Protein AF-A0A3B8MMY8-F1 (afdb_monomer_lite)

pLDDT: mean 90.86, std 9.72, range [52.53, 98.44]

Sequence (108 aa):
RSQTPIADLSGYKGVVLRVRGDGRSYKLRFRAGRRMDGVAHEARFDTRPETWVEIEILFDTFRPVWRGRLVGGAGPLDASRLRQIGLMVADGQEGPFALDLAWVRAYR

Foldseek 3Di:
DDQQDWDALVVFFFKKWWKAWQFAKKKKWWDFDDDPQDWIWIDMDTHDHRDTDIDTDGQQRTFTDHPRHGDPPPDGDRNGTTRDIDMGGPDPDDDDIDMDTPDMDTHD

Secondary structure (DSSP, 8-state):
---PPPB--TTSSEEEEEEEESS-EEEEEEEESS-TTS-EEEEEEE-BBTBEEEEEEEGGG-EEEETTEE-TTS-S--GGGEEEEEEEE-TT--S---EEEEEEEEE-

Radius of gyration: 14.02 Å; chains: 1; bounding box: 34×33×36 Å

Structure (mmCIF, N/CA/C/O backbone):
data_AF-A0A3B8MMY8-F1
#
_entry.id   AF-A0A3B8MMY8-F1
#
loop_
_atom_site.group_PDB
_atom_site.id
_atom_site.type_symbol
_atom_site.label_atom_id
_atom_site.label_alt_id
_atom_site.label_comp_id
_atom_site.label_asym_id
_atom_site.label_entity_id
_atom_site.label_seq_id
_atom_site.pdbx_PDB_ins_code
_atom_site.Cartn_x
_atom_site.Cartn_y
_atom_site.Cartn_z
_atom_site.occupancy
_atom_site.B_iso_or_equiv
_atom_site.auth_seq_id
_atom_site.auth_comp_id
_atom_site.auth_asym_id
_atom_site.auth_atom_id
_atom_site.pdbx_PDB_model_num
ATOM 1 N N . ARG A 1 1 ? 25.296 -7.485 3.462 1.00 54.00 1 ARG A N 1
ATOM 2 C CA . ARG A 1 1 ? 23.968 -6.925 3.100 1.00 54.00 1 ARG A CA 1
ATOM 3 C C . ARG A 1 1 ? 23.048 -8.097 2.782 1.00 54.00 1 ARG A C 1
ATOM 5 O O . ARG A 1 1 ? 23.403 -8.867 1.900 1.00 54.00 1 ARG A O 1
ATOM 12 N N . SER A 1 2 ? 21.943 -8.277 3.504 1.00 52.53 2 SER A N 1
ATOM 13 C CA . SER A 1 2 ? 20.930 -9.283 3.159 1.00 52.53 2 SER A CA 1
ATOM 14 C C . SER A 1 2 ? 20.269 -8.903 1.829 1.00 52.53 2 SER A C 1
ATOM 16 O O . SER A 1 2 ? 19.937 -7.740 1.605 1.00 52.53 2 SER A O 1
ATOM 18 N N . GLN A 1 3 ? 20.137 -9.860 0.911 1.00 58.91 3 GLN A N 1
ATOM 19 C CA . GLN A 1 3 ? 19.357 -9.662 -0.308 1.00 58.91 3 GLN A CA 1
ATOM 20 C C . GLN A 1 3 ? 17.895 -9.958 0.029 1.00 58.91 3 GLN A C 1
ATOM 22 O O . GLN A 1 3 ? 17.574 -11.093 0.368 1.00 58.91 3 GLN A O 1
ATOM 27 N N . THR A 1 4 ? 17.009 -8.965 -0.052 1.00 65.31 4 THR A N 1
ATOM 28 C CA . THR A 1 4 ? 15.565 -9.208 0.082 1.00 65.31 4 THR A CA 1
ATOM 29 C C . THR A 1 4 ? 15.120 -10.134 -1.049 1.00 65.31 4 THR A C 1
ATOM 31 O O . THR A 1 4 ? 15.353 -9.765 -2.201 1.00 65.31 4 THR A O 1
ATOM 34 N N . PRO A 1 5 ? 14.534 -11.315 -0.788 1.00 76.19 5 PRO A N 1
ATOM 35 C CA . PRO A 1 5 ? 14.115 -12.246 -1.838 1.00 76.19 5 PRO A CA 1
ATOM 36 C C . PRO A 1 5 ? 13.096 -11.612 -2.800 1.00 76.19 5 PRO A C 1
ATOM 38 O O . PRO A 1 5 ? 12.386 -10.677 -2.436 1.00 76.19 5 PRO A O 1
ATOM 41 N N . ILE A 1 6 ? 13.065 -12.088 -4.051 1.00 84.38 6 ILE A N 1
ATOM 42 C CA . ILE A 1 6 ? 11.978 -11.740 -4.981 1.00 84.38 6 ILE A CA 1
ATOM 43 C C . ILE A 1 6 ? 10.736 -12.497 -4.538 1.00 84.38 6 ILE A C 1
ATOM 45 O O . ILE A 1 6 ? 10.813 -13.711 -4.366 1.00 84.38 6 ILE A O 1
ATOM 49 N N . ALA A 1 7 ? 9.611 -11.801 -4.422 1.00 89.31 7 ALA A N 1
ATOM 50 C CA . ALA A 1 7 ? 8.298 -12.421 -4.360 1.00 89.31 7 ALA A CA 1
ATOM 51 C C . ALA A 1 7 ? 7.641 -12.382 -5.747 1.00 89.31 7 ALA A C 1
ATOM 53 O O . ALA A 1 7 ? 7.506 -11.307 -6.340 1.00 89.31 7 ALA A O 1
ATOM 54 N N . ASP A 1 8 ? 7.233 -13.552 -6.238 1.00 94.00 8 ASP A N 1
ATOM 55 C CA . ASP A 1 8 ? 6.342 -13.684 -7.390 1.00 94.00 8 ASP A CA 1
ATOM 56 C C . ASP A 1 8 ? 4.898 -13.768 -6.888 1.00 94.00 8 ASP A C 1
ATOM 58 O O . ASP A 1 8 ? 4.486 -14.760 -6.284 1.00 94.00 8 ASP A O 1
ATOM 62 N N . LEU A 1 9 ? 4.147 -12.691 -7.110 1.00 95.12 9 LEU A N 1
ATOM 63 C CA . LEU A 1 9 ? 2.727 -12.572 -6.797 1.00 95.12 9 LEU A CA 1
ATOM 64 C C . LEU A 1 9 ? 1.868 -12.437 -8.064 1.00 95.12 9 LEU A C 1
ATOM 66 O O . LEU A 1 9 ? 0.732 -11.978 -7.981 1.00 95.12 9 LEU A O 1
ATOM 70 N N . SER A 1 10 ? 2.379 -12.837 -9.232 1.00 94.81 10 SER A N 1
ATOM 71 C CA . SER A 1 10 ? 1.654 -12.734 -10.510 1.00 94.81 10 SER A CA 1
ATOM 72 C C . SER A 1 10 ? 0.333 -13.518 -10.541 1.00 94.81 10 SER A C 1
ATOM 74 O O . SER A 1 10 ? -0.571 -13.170 -11.294 1.00 94.81 10 SER A O 1
ATOM 76 N N . GLY A 1 11 ? 0.187 -14.540 -9.690 1.00 96.31 11 GLY A N 1
ATOM 77 C CA . GLY A 1 11 ? -1.048 -15.316 -9.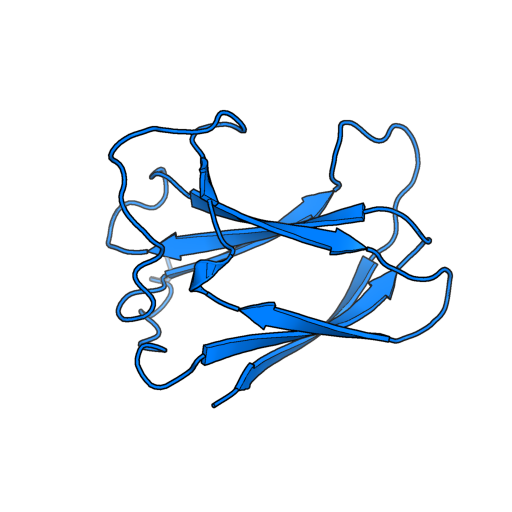525 1.00 96.31 11 GLY A CA 1
ATOM 78 C C . GLY A 1 11 ? -2.095 -14.707 -8.580 1.00 96.31 11 GLY A C 1
ATOM 79 O O . GLY A 1 11 ? -3.035 -15.412 -8.215 1.00 96.31 11 GLY A O 1
ATOM 80 N N . TYR A 1 12 ? -1.921 -13.460 -8.135 1.00 97.69 12 TYR A N 1
ATOM 81 C CA . TYR A 1 12 ? -2.810 -12.756 -7.204 1.00 97.69 12 TYR A CA 1
ATOM 82 C C . TYR A 1 12 ? -3.341 -11.462 -7.836 1.00 97.69 12 TYR A C 1
ATOM 84 O O . TYR A 1 12 ? -2.661 -10.834 -8.645 1.00 97.69 12 TYR A O 1
ATOM 92 N N . LYS A 1 13 ? -4.545 -11.035 -7.442 1.00 97.38 13 LYS A N 1
ATOM 93 C CA . LYS A 1 13 ? -5.167 -9.787 -7.924 1.00 97.38 13 LYS A CA 1
ATOM 94 C C . LYS A 1 13 ? -4.593 -8.543 -7.253 1.00 97.38 13 LYS A C 1
ATOM 96 O O . LYS A 1 13 ? -4.542 -7.468 -7.850 1.00 97.38 13 LYS A O 1
ATOM 101 N N . GLY A 1 14 ? -4.165 -8.685 -6.007 1.00 97.31 14 GLY A N 1
ATOM 102 C CA . GLY A 1 14 ? -3.695 -7.572 -5.203 1.00 97.31 14 GLY A CA 1
ATOM 103 C C . GLY A 1 14 ? -3.294 -8.005 -3.806 1.00 97.31 14 GLY A C 1
ATOM 104 O O . GLY A 1 14 ? -3.011 -9.181 -3.550 1.00 97.31 14 GLY A O 1
ATOM 105 N N . VAL A 1 15 ? -3.298 -7.037 -2.893 1.00 98.00 15 VAL A N 1
ATOM 106 C CA . VAL A 1 15 ? -3.044 -7.266 -1.471 1.00 98.00 15 VAL A CA 1
ATOM 107 C C . VAL A 1 15 ? -4.181 -6.757 -0.597 1.00 98.00 15 VAL A C 1
ATOM 109 O O . VAL A 1 15 ? -4.838 -5.773 -0.921 1.00 98.00 15 VAL A O 1
ATOM 112 N N . VAL A 1 16 ? -4.361 -7.412 0.543 1.00 98.44 16 VAL A N 1
ATOM 113 C CA . VAL A 1 16 ? -5.180 -6.948 1.658 1.00 98.44 16 VAL A CA 1
ATOM 114 C C . VAL A 1 16 ? -4.253 -6.554 2.801 1.00 98.44 16 VAL A C 1
ATOM 116 O O . VAL A 1 16 ? -3.329 -7.298 3.152 1.00 98.44 16 VAL A O 1
ATOM 119 N N . LEU A 1 17 ? -4.491 -5.382 3.380 1.00 98.25 17 LEU A N 1
ATOM 120 C CA . LEU A 1 17 ? -3.783 -4.883 4.552 1.00 98.25 17 LEU A CA 1
ATOM 121 C C . LEU A 1 17 ? -4.721 -4.899 5.751 1.00 98.25 17 LEU A C 1
ATOM 123 O O . LEU A 1 17 ? -5.811 -4.334 5.683 1.00 98.25 17 LEU A O 1
ATOM 127 N N . ARG A 1 18 ? -4.269 -5.473 6.866 1.00 98.31 18 ARG A N 1
ATOM 128 C CA . ARG A 1 18 ? -4.927 -5.333 8.168 1.00 98.31 18 ARG A CA 1
ATOM 129 C C . ARG A 1 18 ? -4.227 -4.236 8.949 1.00 98.31 18 ARG A C 1
ATOM 131 O O . ARG A 1 18 ? -3.106 -4.441 9.423 1.00 98.31 18 ARG A O 1
ATOM 138 N N . VAL A 1 19 ? -4.883 -3.087 9.070 1.00 98.19 19 VAL A N 1
ATOM 139 C CA . VAL A 1 19 ? -4.302 -1.873 9.660 1.00 98.19 19 VAL A CA 1
ATOM 140 C C . VAL A 1 19 ? -5.248 -1.214 10.650 1.00 98.19 19 VAL A C 1
ATOM 142 O O . VAL A 1 19 ? -6.464 -1.313 10.505 1.00 98.19 19 VAL A O 1
ATOM 145 N N . ARG A 1 20 ? -4.689 -0.509 11.630 1.00 98.12 20 ARG A N 1
ATOM 146 C CA . ARG A 1 20 ? -5.391 0.468 12.467 1.00 98.12 20 ARG A CA 1
ATOM 147 C C . ARG A 1 20 ? -4.638 1.781 12.348 1.00 98.12 20 ARG A C 1
ATOM 149 O O . ARG A 1 20 ? -3.427 1.797 12.528 1.00 98.12 20 ARG A O 1
ATOM 156 N N . GLY A 1 21 ? -5.337 2.851 11.997 1.00 95.50 21 GLY A N 1
ATOM 1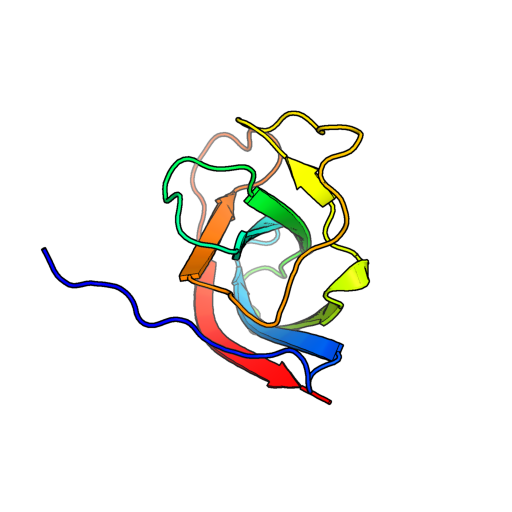57 C CA . GLY A 1 21 ? -4.714 4.157 11.810 1.00 95.50 21 GLY A CA 1
ATOM 158 C C . GLY A 1 21 ? -5.378 5.239 12.641 1.00 95.50 21 GLY A C 1
ATOM 159 O O . GLY A 1 21 ? -6.248 4.981 13.470 1.00 95.50 21 GLY A O 1
ATOM 160 N N . ASP A 1 22 ? -4.975 6.463 12.365 1.00 94.50 22 ASP A N 1
ATOM 161 C CA . ASP A 1 22 ? -5.400 7.696 13.026 1.00 94.50 22 ASP A CA 1
ATOM 162 C C . ASP A 1 22 ? -6.477 8.463 12.230 1.00 94.50 22 ASP A C 1
ATOM 164 O O . ASP A 1 22 ? -6.803 9.606 12.546 1.00 94.50 22 ASP A O 1
ATOM 168 N N . GLY A 1 23 ? -7.044 7.842 11.191 1.00 93.25 23 GLY A N 1
ATOM 169 C CA . GLY A 1 23 ? -8.011 8.470 10.287 1.00 93.25 23 GLY A CA 1
ATOM 170 C C . GLY A 1 23 ? -7.375 9.214 9.117 1.00 93.25 23 GLY A C 1
ATOM 171 O O . GLY A 1 23 ? -8.094 9.790 8.303 1.00 93.25 23 GLY A O 1
ATOM 172 N N . ARG A 1 24 ? -6.043 9.204 9.009 1.00 93.25 24 ARG A N 1
ATOM 173 C CA . ARG A 1 24 ? -5.325 9.798 7.884 1.00 93.25 24 ARG A CA 1
ATOM 174 C C . ARG A 1 24 ? -5.203 8.831 6.706 1.00 93.25 24 ARG A C 1
ATOM 176 O O . ARG A 1 24 ? -5.342 7.608 6.839 1.00 93.25 24 ARG A O 1
ATOM 183 N N . SER A 1 25 ? -4.903 9.407 5.543 1.00 94.69 25 SER A N 1
ATOM 184 C CA . SER A 1 25 ? -4.561 8.676 4.323 1.00 94.69 25 SER A CA 1
ATOM 185 C C . SER A 1 25 ? -3.081 8.304 4.291 1.00 94.69 25 SER A C 1
ATOM 187 O O . SER A 1 25 ? -2.205 9.097 4.652 1.00 94.69 25 SER A O 1
ATOM 189 N N . TYR A 1 26 ? -2.800 7.117 3.771 1.00 96.44 26 TYR A N 1
ATOM 190 C CA . TYR A 1 26 ? -1.464 6.565 3.601 1.00 96.44 26 TYR A CA 1
ATOM 191 C C . TYR A 1 26 ? -1.262 6.078 2.165 1.00 96.44 26 TYR A C 1
ATOM 193 O O . TYR A 1 26 ? -2.181 6.003 1.349 1.00 96.44 26 TYR A O 1
ATOM 201 N N . LYS A 1 27 ? -0.013 5.765 1.844 1.00 96.31 27 LYS A N 1
ATOM 202 C CA . LYS A 1 27 ? 0.445 5.271 0.551 1.00 96.31 27 LYS A CA 1
ATOM 203 C C . LYS A 1 27 ? 1.120 3.925 0.746 1.00 96.31 27 LYS A C 1
ATOM 205 O O . LYS A 1 27 ? 2.086 3.821 1.503 1.00 96.31 27 LYS A O 1
ATOM 210 N N . LEU A 1 28 ? 0.650 2.920 0.021 1.00 97.38 28 LEU A N 1
ATOM 211 C CA . LEU A 1 28 ? 1.351 1.661 -0.164 1.00 97.38 28 LEU A CA 1
ATOM 212 C C . LEU A 1 28 ? 2.224 1.759 -1.415 1.00 97.38 28 LEU A C 1
ATOM 214 O O . LEU A 1 28 ? 1.754 2.167 -2.475 1.00 97.38 28 LEU A O 1
ATOM 218 N N . ARG A 1 29 ? 3.492 1.364 -1.302 1.00 95.75 29 ARG A N 1
ATOM 219 C CA . ARG A 1 29 ? 4.449 1.321 -2.407 1.00 95.75 29 ARG A CA 1
ATOM 220 C C . ARG A 1 29 ? 5.006 -0.069 -2.621 1.00 95.75 29 ARG A C 1
ATOM 222 O O . ARG A 1 29 ? 5.449 -0.707 -1.670 1.00 95.75 29 ARG A O 1
ATOM 229 N N . PHE A 1 30 ? 5.116 -0.450 -3.885 1.00 95.25 30 PHE A N 1
ATOM 230 C CA . PHE A 1 30 ? 5.922 -1.578 -4.317 1.00 95.25 30 PHE A CA 1
ATOM 231 C C . PHE A 1 30 ? 7.074 -1.125 -5.211 1.00 95.25 30 PHE A C 1
ATOM 233 O O . PHE A 1 30 ? 6.946 -0.167 -5.973 1.00 95.25 30 PHE A O 1
ATOM 240 N N . ARG A 1 31 ? 8.208 -1.826 -5.136 1.00 93.00 31 ARG A N 1
ATOM 241 C CA . ARG A 1 31 ? 9.237 -1.789 -6.186 1.00 93.00 31 ARG A CA 1
ATOM 242 C C . ARG A 1 31 ? 9.443 -3.185 -6.743 1.00 93.00 31 ARG A C 1
ATOM 244 O O . ARG A 1 31 ? 9.627 -4.143 -5.985 1.00 93.00 31 ARG A O 1
ATOM 251 N N . ALA A 1 32 ? 9.436 -3.262 -8.066 1.00 88.00 32 ALA A N 1
ATOM 252 C CA . ALA A 1 32 ? 9.680 -4.471 -8.828 1.00 88.00 32 ALA A CA 1
ATOM 253 C C . ALA A 1 32 ? 11.073 -4.432 -9.483 1.00 88.00 32 ALA A C 1
ATOM 255 O O . ALA A 1 32 ? 11.592 -3.370 -9.829 1.00 88.00 32 ALA A O 1
ATOM 256 N N . GLY A 1 33 ? 11.681 -5.600 -9.689 1.00 80.88 33 GLY A N 1
ATOM 257 C CA . GLY A 1 33 ? 12.956 -5.724 -10.399 1.00 80.88 33 GLY A CA 1
ATOM 258 C C . GLY A 1 33 ? 14.198 -5.522 -9.528 1.00 80.88 33 GLY A C 1
ATOM 259 O O . GLY A 1 33 ? 14.153 -5.610 -8.311 1.00 80.88 33 GLY A O 1
ATOM 260 N N . ARG A 1 34 ? 15.369 -5.353 -10.157 1.00 68.88 34 ARG A N 1
ATOM 261 C CA . ARG A 1 34 ? 16.674 -5.444 -9.463 1.00 68.88 34 ARG A CA 1
ATOM 262 C C . ARG A 1 34 ? 17.174 -4.130 -8.855 1.00 68.88 34 ARG A C 1
ATOM 264 O O . ARG A 1 34 ? 18.065 -4.172 -8.011 1.00 68.88 34 ARG A O 1
ATOM 271 N N . ARG A 1 35 ? 16.651 -2.980 -9.291 1.00 70.38 35 ARG A N 1
ATOM 272 C CA . ARG A 1 35 ? 17.114 -1.660 -8.835 1.00 70.38 35 ARG A CA 1
ATOM 273 C C . ARG A 1 35 ? 16.351 -1.230 -7.585 1.00 70.38 35 ARG A C 1
ATOM 275 O O . ARG A 1 35 ? 15.137 -1.070 -7.630 1.00 70.38 35 ARG A O 1
ATOM 282 N N . MET A 1 36 ? 17.074 -1.025 -6.486 1.00 67.19 36 MET A N 1
ATOM 283 C CA . MET A 1 36 ? 16.493 -0.631 -5.193 1.00 67.19 36 MET A CA 1
ATOM 284 C C . MET A 1 36 ? 16.080 0.850 -5.149 1.00 67.19 36 MET A C 1
ATOM 286 O O . MET A 1 36 ? 15.240 1.251 -4.350 1.00 67.19 36 MET A O 1
ATOM 290 N N . ASP A 1 37 ? 16.672 1.662 -6.019 1.00 71.19 37 ASP A N 1
ATOM 291 C CA . ASP A 1 37 ? 16.455 3.097 -6.159 1.00 71.19 37 ASP A CA 1
ATOM 292 C C . ASP A 1 37 ? 15.507 3.442 -7.315 1.00 71.19 37 ASP A C 1
ATOM 294 O O . ASP A 1 37 ? 15.366 4.612 -7.631 1.00 71.19 37 ASP A O 1
ATOM 298 N N . GLY A 1 38 ? 14.854 2.440 -7.920 1.00 82.50 38 GLY A N 1
ATOM 299 C CA . GLY A 1 38 ? 13.987 2.548 -9.096 1.00 82.50 38 GLY A CA 1
ATOM 300 C C . GLY A 1 38 ? 12.621 3.222 -8.880 1.00 82.50 38 GLY A C 1
ATOM 301 O O . GLY A 1 38 ? 12.240 3.591 -7.762 1.00 82.50 38 GLY A O 1
ATOM 302 N N . VAL A 1 39 ? 11.865 3.330 -9.984 1.00 91.75 39 VAL A N 1
ATOM 303 C CA . VAL A 1 39 ? 10.436 3.693 -9.988 1.00 91.75 39 VAL A CA 1
ATOM 304 C C . VAL A 1 39 ? 9.700 2.809 -8.984 1.00 91.75 39 VAL A C 1
ATOM 306 O O . VAL A 1 39 ? 9.852 1.588 -8.990 1.00 91.75 39 VAL A O 1
ATOM 309 N N . ALA A 1 40 ? 8.935 3.444 -8.103 1.00 94.88 40 ALA A N 1
ATOM 310 C CA . ALA A 1 40 ? 7.992 2.749 -7.246 1.00 94.88 40 ALA A CA 1
ATOM 311 C C . ALA A 1 40 ? 6.611 2.807 -7.884 1.00 94.88 40 ALA A C 1
ATOM 313 O O . ALA A 1 40 ? 6.297 3.745 -8.605 1.00 94.88 40 ALA A O 1
ATOM 314 N N . HIS A 1 41 ? 5.767 1.846 -7.572 1.00 96.06 41 HIS A N 1
ATOM 315 C CA . HIS A 1 41 ? 4.355 1.882 -7.903 1.00 96.06 41 HIS A CA 1
ATOM 316 C C . HIS A 1 41 ? 3.606 2.154 -6.610 1.00 96.06 41 HIS A C 1
ATOM 318 O O . HIS A 1 41 ? 3.856 1.481 -5.612 1.00 96.06 41 HIS A O 1
ATOM 324 N N . GLU A 1 42 ? 2.738 3.161 -6.600 1.00 96.31 42 GLU A N 1
ATOM 325 C CA . GLU A 1 42 ? 2.029 3.627 -5.406 1.00 96.31 42 GLU A CA 1
ATOM 326 C C . GLU A 1 42 ? 0.512 3.498 -5.558 1.00 96.31 42 GLU A C 1
ATOM 328 O O . GLU A 1 42 ? -0.029 3.799 -6.622 1.00 96.31 42 GLU A O 1
ATOM 333 N N . ALA A 1 43 ? -0.159 3.117 -4.473 1.00 97.06 43 ALA A N 1
ATOM 334 C CA . ALA A 1 43 ? -1.602 3.226 -4.289 1.00 97.06 43 ALA A CA 1
ATOM 335 C C . ALA A 1 43 ? -1.894 3.929 -2.953 1.00 97.06 43 ALA A C 1
ATOM 337 O O . ALA A 1 43 ? -1.133 3.783 -1.993 1.00 97.06 43 ALA A O 1
ATOM 338 N N . ARG A 1 44 ? -2.976 4.711 -2.892 1.00 96.25 44 ARG A N 1
ATOM 339 C CA . ARG A 1 44 ? -3.434 5.371 -1.659 1.00 96.25 44 ARG A CA 1
ATOM 340 C C . ARG A 1 44 ? -4.498 4.525 -0.965 1.00 96.25 44 ARG A C 1
ATOM 342 O O . ARG A 1 44 ? -5.253 3.829 -1.636 1.00 96.25 44 ARG A O 1
ATOM 349 N N . PHE A 1 45 ? -4.566 4.630 0.356 1.00 96.56 45 PHE A N 1
ATOM 350 C CA . PHE A 1 45 ? -5.652 4.079 1.156 1.00 96.56 45 PHE A CA 1
ATOM 351 C C . PHE A 1 45 ? -5.934 4.943 2.383 1.00 96.56 45 PHE A C 1
ATOM 353 O O . PHE A 1 45 ? -5.033 5.605 2.900 1.00 96.56 45 PHE A O 1
ATOM 360 N N . ASP A 1 46 ? -7.171 4.885 2.867 1.00 95.25 46 ASP A N 1
ATOM 361 C CA . ASP A 1 46 ? -7.626 5.633 4.036 1.00 95.25 46 ASP A CA 1
ATOM 362 C C . ASP A 1 46 ? -7.767 4.720 5.250 1.00 95.25 46 ASP A C 1
ATOM 364 O O . ASP A 1 46 ? -8.137 3.550 5.134 1.00 95.25 46 ASP A O 1
ATOM 368 N N . THR A 1 47 ? -7.477 5.259 6.431 1.00 95.06 47 THR A N 1
ATOM 369 C CA . THR A 1 47 ? -7.643 4.545 7.700 1.00 95.06 47 THR A CA 1
ATOM 370 C C . THR A 1 47 ? -8.847 5.066 8.474 1.00 95.06 47 THR A C 1
ATOM 372 O O . THR A 1 47 ? -9.426 6.100 8.146 1.00 95.06 47 THR A O 1
ATOM 375 N N . ARG A 1 48 ? -9.247 4.336 9.519 1.00 92.56 48 ARG A N 1
ATOM 376 C CA . ARG A 1 48 ? -10.247 4.792 10.490 1.00 92.56 48 ARG A CA 1
ATOM 377 C C . ARG A 1 48 ? -9.578 4.961 11.855 1.00 92.56 48 ARG A C 1
ATOM 379 O O . ARG A 1 48 ? -8.834 4.050 12.226 1.00 92.56 48 ARG A O 1
ATOM 386 N N . PRO A 1 49 ? -9.857 6.052 12.596 1.00 94.88 49 PRO A N 1
ATOM 387 C CA . PRO A 1 49 ? -9.266 6.279 13.910 1.00 94.88 49 PRO A CA 1
ATOM 388 C C . PRO A 1 49 ? -9.505 5.098 14.851 1.00 94.88 49 PRO A C 1
ATOM 390 O O . PRO A 1 49 ? -10.644 4.644 14.999 1.00 94.88 49 PRO A O 1
ATOM 393 N N . GLU A 1 50 ? -8.429 4.592 15.456 1.00 93.25 50 GLU A N 1
ATOM 394 C CA . GLU A 1 50 ? -8.436 3.557 16.501 1.00 93.25 50 GLU A CA 1
A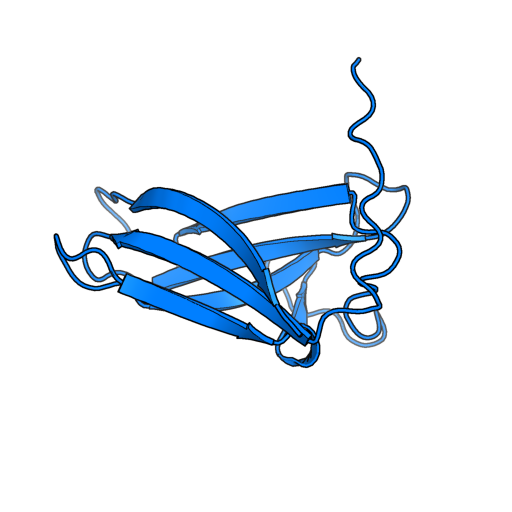TOM 395 C C . GLU A 1 50 ? -9.193 2.264 16.146 1.00 93.25 50 GLU A C 1
ATOM 397 O O . GLU A 1 50 ? -9.468 1.424 17.002 1.00 93.25 50 GLU A O 1
ATOM 402 N N . THR A 1 51 ? -9.487 2.050 14.862 1.00 96.62 51 THR A N 1
ATOM 403 C CA . THR A 1 51 ? -10.258 0.905 14.388 1.00 96.62 51 THR A CA 1
ATOM 404 C C . THR A 1 51 ? -9.417 0.072 13.449 1.00 96.62 51 THR A C 1
ATOM 406 O O . THR A 1 51 ? -8.951 0.544 12.412 1.00 96.62 51 THR A O 1
ATOM 409 N N . TRP A 1 52 ? -9.275 -1.207 13.776 1.00 98.19 52 TRP A N 1
ATOM 410 C CA . TRP A 1 52 ? -8.685 -2.142 12.844 1.00 98.19 52 TRP A CA 1
ATOM 411 C C . TRP A 1 52 ? -9.624 -2.353 11.648 1.00 98.19 52 TRP A C 1
ATOM 413 O O . TRP A 1 52 ? -10.711 -2.919 11.798 1.00 98.19 52 TRP A O 1
ATOM 423 N N . VAL A 1 53 ? -9.160 -2.050 10.438 1.00 97.81 53 VAL A N 1
ATOM 424 C CA . VAL A 1 53 ? -9.844 -2.311 9.157 1.00 97.81 53 VAL A CA 1
ATOM 425 C C . VAL A 1 53 ? -9.043 -3.260 8.256 1.00 97.81 53 VAL A C 1
ATOM 427 O O . VAL A 1 53 ? -7.858 -3.506 8.495 1.00 97.81 53 VAL A O 1
ATOM 430 N N . GLU A 1 54 ? -9.715 -3.867 7.280 1.00 98.25 54 GLU A N 1
ATOM 431 C CA . GLU A 1 54 ? -9.075 -4.577 6.169 1.00 98.25 54 GLU A CA 1
ATOM 432 C C . GLU A 1 54 ? -9.271 -3.761 4.897 1.00 98.25 54 GLU A C 1
ATOM 434 O O . GLU A 1 54 ? -10.383 -3.325 4.603 1.00 98.25 54 GLU A O 1
ATOM 439 N N . ILE A 1 55 ? -8.176 -3.511 4.184 1.00 97.94 55 ILE A N 1
ATOM 440 C CA . ILE A 1 55 ? -8.156 -2.663 2.994 1.00 97.94 55 ILE A CA 1
ATOM 441 C C . ILE A 1 55 ? -7.629 -3.488 1.835 1.00 97.94 55 ILE A C 1
ATOM 443 O O . ILE A 1 55 ? -6.478 -3.924 1.856 1.00 97.94 55 ILE A O 1
ATOM 447 N N . GLU A 1 56 ? -8.471 -3.675 0.828 1.00 98.19 56 GLU A N 1
ATOM 448 C CA . GLU A 1 56 ? -8.130 -4.352 -0.415 1.00 98.19 56 GLU A CA 1
ATOM 449 C C . GLU A 1 56 ? -7.567 -3.353 -1.433 1.00 98.19 56 GLU A C 1
ATOM 451 O O . GLU A 1 56 ? -8.156 -2.299 -1.676 1.00 98.19 56 GLU A O 1
ATOM 456 N N . ILE A 1 57 ? -6.418 -3.677 -2.029 1.00 98.12 57 ILE A N 1
ATOM 457 C CA . ILE A 1 57 ? -5.770 -2.859 -3.056 1.00 98.12 57 ILE A CA 1
ATOM 458 C C . ILE A 1 57 ? -5.344 -3.757 -4.219 1.00 98.12 57 ILE A C 1
ATOM 460 O O . ILE A 1 57 ? -4.426 -4.575 -4.093 1.00 98.12 57 ILE A O 1
ATOM 464 N N . LEU A 1 58 ? -5.986 -3.563 -5.371 1.00 97.75 58 LEU A N 1
ATOM 465 C CA . LEU A 1 58 ? -5.674 -4.260 -6.619 1.00 97.75 58 LEU A CA 1
ATOM 466 C C . LEU A 1 58 ? -4.333 -3.793 -7.195 1.00 97.75 58 LEU A C 1
ATOM 468 O O . LEU A 1 58 ? -4.034 -2.596 -7.190 1.00 97.75 58 LEU A O 1
ATOM 472 N N . PHE A 1 59 ? -3.536 -4.707 -7.754 1.00 97.00 59 PHE A N 1
ATOM 473 C CA . PHE A 1 59 ? -2.240 -4.352 -8.347 1.00 97.00 59 PHE A CA 1
ATOM 474 C C . PHE A 1 59 ? -2.353 -3.404 -9.556 1.00 97.00 59 PHE A C 1
ATOM 476 O O . PHE A 1 59 ? -1.448 -2.600 -9.785 1.00 97.00 59 PHE A O 1
ATOM 483 N N . ASP A 1 60 ? -3.464 -3.436 -10.293 1.00 95.88 60 ASP A N 1
ATOM 484 C CA . ASP A 1 60 ? -3.722 -2.568 -11.452 1.00 95.88 60 ASP A CA 1
ATOM 485 C C . ASP A 1 60 ? -4.077 -1.110 -11.081 1.00 95.88 60 ASP A C 1
ATOM 487 O O . ASP A 1 60 ? -3.986 -0.202 -11.918 1.00 95.88 60 ASP A O 1
ATOM 491 N N . THR A 1 61 ? -4.414 -0.846 -9.814 1.00 96.38 61 THR A N 1
ATOM 492 C CA . THR A 1 61 ? -4.687 0.509 -9.308 1.00 96.38 61 THR A CA 1
ATOM 493 C C . THR A 1 61 ? -3.412 1.290 -9.020 1.00 96.38 61 THR A C 1
ATOM 495 O O . THR A 1 61 ? -3.443 2.522 -8.954 1.00 96.38 61 THR A O 1
ATOM 498 N N . PHE A 1 62 ? -2.270 0.608 -8.906 1.00 96.75 62 PHE A N 1
ATOM 499 C CA . PHE A 1 62 ? -1.008 1.267 -8.620 1.00 96.75 62 PHE A CA 1
ATOM 500 C C . PHE A 1 62 ? -0.559 2.152 -9.785 1.00 96.75 62 PHE A C 1
ATOM 502 O O . PHE A 1 62 ? -0.769 1.855 -10.967 1.00 96.75 62 PHE A O 1
ATOM 509 N N . ARG A 1 63 ? 0.099 3.262 -9.448 1.00 95.94 63 ARG A N 1
ATOM 510 C CA . ARG A 1 63 ? 0.623 4.227 -10.417 1.00 95.94 63 ARG A CA 1
ATOM 511 C C . ARG A 1 63 ? 2.134 4.394 -10.260 1.00 95.94 63 ARG A C 1
ATOM 513 O O . ARG A 1 63 ? 2.609 4.515 -9.129 1.00 95.94 63 ARG A O 1
ATOM 520 N N . PRO A 1 64 ? 2.904 4.403 -11.362 1.00 95.81 64 PRO A N 1
ATOM 521 C CA . PRO A 1 64 ? 4.348 4.573 -11.301 1.00 95.81 64 PRO A CA 1
ATOM 522 C C . PRO A 1 64 ? 4.716 5.986 -10.841 1.00 95.81 64 PRO A C 1
ATOM 524 O O . PRO A 1 64 ? 4.265 6.986 -11.402 1.00 95.81 64 PRO A O 1
ATOM 527 N N . VAL A 1 65 ? 5.579 6.059 -9.834 1.00 94.50 65 VAL A N 1
ATOM 528 C CA . VAL A 1 65 ? 6.092 7.286 -9.240 1.00 94.50 65 VAL A CA 1
ATOM 529 C C . VAL A 1 65 ? 7.611 7.248 -9.089 1.00 94.50 65 VAL A C 1
ATOM 531 O O . VAL A 1 65 ? 8.214 6.260 -8.663 1.00 94.50 65 VAL A O 1
ATOM 534 N N . TRP A 1 66 ? 8.242 8.382 -9.367 1.00 91.69 66 TRP A N 1
ATOM 535 C CA . TRP A 1 66 ? 9.639 8.650 -9.060 1.00 91.69 66 TRP A CA 1
ATOM 536 C C . TRP A 1 66 ? 9.713 9.864 -8.151 1.00 91.69 66 TRP A C 1
ATOM 538 O O . TRP A 1 66 ? 9.274 10.953 -8.519 1.00 91.69 66 TRP A O 1
ATOM 548 N N . ARG A 1 67 ? 10.242 9.676 -6.937 1.00 86.94 67 ARG A N 1
ATOM 549 C CA . ARG A 1 67 ? 10.356 10.749 -5.931 1.00 86.94 67 ARG A CA 1
ATOM 550 C C . ARG A 1 67 ? 9.033 11.516 -5.735 1.00 86.94 67 ARG A C 1
ATOM 552 O O . ARG A 1 67 ? 9.017 12.737 -5.653 1.00 86.94 67 ARG A O 1
ATOM 559 N N . GLY A 1 68 ? 7.921 10.776 -5.692 1.00 87.31 68 GLY A N 1
ATOM 560 C CA . GLY A 1 68 ? 6.572 11.317 -5.486 1.00 87.31 68 GLY A CA 1
ATOM 561 C C . GLY A 1 68 ? 5.895 11.908 -6.727 1.00 87.31 68 GLY A C 1
ATOM 562 O O . GLY A 1 68 ? 4.736 12.296 -6.632 1.00 87.31 68 GLY A O 1
ATOM 563 N N . ARG A 1 69 ? 6.565 11.954 -7.884 1.00 90.62 69 ARG A N 1
ATOM 564 C CA . ARG A 1 69 ? 5.988 12.443 -9.144 1.00 90.62 69 ARG A CA 1
ATOM 565 C C . ARG A 1 69 ? 5.566 11.279 -10.026 1.00 90.62 69 ARG A C 1
ATOM 567 O O . ARG A 1 69 ? 6.324 10.320 -10.141 1.00 90.62 69 ARG A O 1
ATOM 574 N N . LEU A 1 70 ? 4.393 11.374 -10.651 1.00 93.00 70 LEU A N 1
ATOM 575 C CA . LEU A 1 70 ? 3.941 10.391 -11.637 1.00 93.00 70 LEU A CA 1
ATOM 576 C C . LEU A 1 70 ? 4.926 10.323 -12.807 1.00 93.00 70 LEU A C 1
ATOM 578 O O . LEU A 1 70 ? 5.395 11.354 -13.288 1.00 93.00 70 LEU A O 1
ATOM 582 N N . VAL A 1 71 ? 5.230 9.108 -13.258 1.00 91.50 71 VAL A N 1
ATOM 583 C CA . VAL A 1 71 ? 6.131 8.871 -14.391 1.00 91.50 71 VAL A CA 1
ATOM 584 C C . VAL A 1 71 ? 5.367 8.181 -15.510 1.00 91.50 71 VAL A C 1
ATOM 586 O O . VAL A 1 71 ? 4.968 7.025 -15.380 1.00 91.50 71 VAL A O 1
ATOM 589 N N . GLY A 1 72 ? 5.181 8.881 -16.627 1.00 88.38 72 GLY A N 1
ATOM 590 C CA . GLY A 1 72 ? 4.638 8.282 -17.844 1.00 88.38 72 GLY A CA 1
ATOM 591 C C . GLY A 1 72 ? 5.586 7.231 -18.430 1.00 88.38 72 GLY A C 1
ATOM 592 O O . GLY A 1 72 ? 6.804 7.348 -18.315 1.00 88.38 72 GLY A O 1
ATOM 593 N N . GLY A 1 73 ? 5.030 6.190 -19.052 1.00 83.94 73 GLY A N 1
ATOM 594 C CA . GLY A 1 73 ? 5.800 5.187 -19.802 1.00 83.94 73 GLY A CA 1
ATOM 595 C C . GLY A 1 73 ? 6.495 4.097 -18.974 1.00 83.94 73 GLY A C 1
ATOM 596 O O . GLY A 1 73 ? 7.014 3.152 -19.555 1.00 83.94 73 GLY A O 1
ATOM 597 N N . ALA A 1 74 ? 6.467 4.158 -17.638 1.00 86.44 74 ALA A N 1
ATOM 598 C CA . ALA A 1 74 ? 7.080 3.134 -16.778 1.00 86.44 74 ALA A CA 1
ATOM 599 C C . ALA A 1 74 ? 6.292 1.804 -16.700 1.00 86.44 74 ALA A C 1
ATOM 601 O O . ALA A 1 74 ? 6.779 0.841 -16.109 1.00 86.44 74 ALA A O 1
ATOM 602 N N . GLY A 1 75 ? 5.097 1.747 -17.297 1.00 89.06 75 GLY A N 1
ATOM 603 C CA . GLY A 1 75 ? 4.237 0.564 -17.309 1.00 89.06 75 GLY A CA 1
ATOM 604 C C . GLY A 1 75 ? 3.563 0.253 -15.960 1.00 89.06 75 GLY A C 1
ATOM 605 O O . GLY A 1 75 ? 3.790 0.948 -14.960 1.00 89.06 75 GLY A O 1
ATOM 606 N N . PRO A 1 76 ? 2.698 -0.776 -15.928 1.00 92.81 76 PRO A N 1
ATOM 607 C CA . PRO A 1 76 ? 2.026 -1.225 -14.711 1.00 92.81 76 PRO A CA 1
ATOM 608 C C . PRO A 1 76 ? 3.007 -1.858 -13.711 1.00 92.81 76 PRO A C 1
ATOM 610 O O . PRO A 1 76 ? 4.168 -2.125 -14.030 1.00 92.81 76 PRO A O 1
ATOM 613 N N . LEU A 1 77 ? 2.537 -2.091 -12.484 1.00 94.50 77 LEU A N 1
ATOM 614 C CA . LEU A 1 77 ? 3.292 -2.838 -11.479 1.00 94.50 77 LEU A CA 1
ATOM 615 C C . LEU A 1 77 ? 3.512 -4.278 -11.955 1.00 94.50 77 LEU A C 1
ATOM 617 O O . LEU A 1 77 ? 2.563 -4.996 -12.254 1.00 94.50 77 LEU A O 1
ATOM 621 N N . ASP A 1 78 ? 4.767 -4.716 -11.971 1.00 93.88 78 ASP A N 1
ATOM 622 C CA . ASP A 1 78 ? 5.124 -6.095 -12.286 1.00 93.88 78 ASP A CA 1
ATOM 623 C C . ASP A 1 78 ? 5.148 -6.959 -11.015 1.00 93.88 78 ASP A C 1
ATOM 625 O O . ASP A 1 78 ? 6.154 -7.026 -10.299 1.00 93.88 78 ASP A O 1
ATOM 629 N N . ALA A 1 79 ? 4.017 -7.613 -10.739 1.00 94.8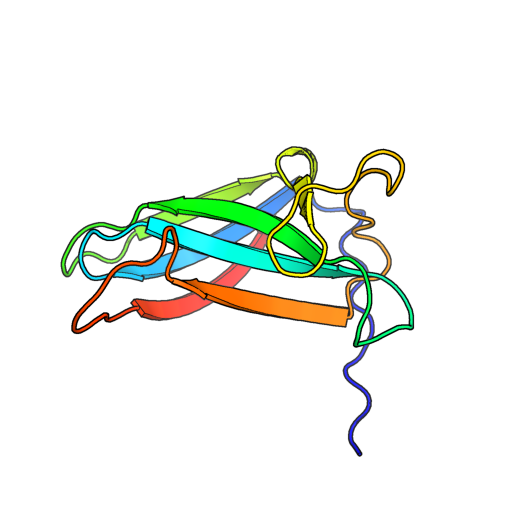1 79 ALA A N 1
ATOM 630 C CA . ALA A 1 79 ? 3.823 -8.457 -9.562 1.00 94.81 79 ALA A CA 1
ATOM 631 C C . ALA A 1 79 ? 4.681 -9.738 -9.563 1.00 94.81 79 ALA A C 1
ATOM 633 O O . ALA A 1 79 ? 4.832 -10.353 -8.511 1.00 94.81 79 ALA A O 1
ATOM 634 N N . SER A 1 80 ? 5.290 -10.126 -10.693 1.00 93.88 80 SER A N 1
ATOM 635 C CA . SER A 1 80 ? 6.133 -11.334 -10.774 1.00 93.88 80 SER A CA 1
ATOM 636 C C . SER A 1 80 ? 7.490 -11.182 -10.084 1.00 93.88 80 SER A C 1
ATOM 638 O O . SER A 1 80 ? 8.192 -12.160 -9.826 1.00 93.88 80 SER A O 1
ATOM 640 N N . ARG A 1 81 ? 7.895 -9.936 -9.806 1.00 92.31 81 ARG A N 1
ATOM 641 C CA . ARG A 1 81 ? 9.242 -9.636 -9.316 1.00 92.31 81 ARG A CA 1
ATOM 642 C C . ARG A 1 81 ? 9.293 -8.550 -8.250 1.00 92.31 81 ARG A C 1
ATOM 644 O O . ARG A 1 81 ? 10.184 -7.692 -8.282 1.00 92.31 81 ARG A O 1
ATOM 651 N N . LEU A 1 82 ? 8.362 -8.590 -7.300 1.00 92.19 82 LEU A N 1
ATOM 652 C CA . LEU A 1 82 ? 8.334 -7.651 -6.181 1.00 92.19 82 LEU A CA 1
ATOM 653 C C . LEU A 1 82 ? 9.543 -7.865 -5.266 1.00 92.19 82 LEU A C 1
ATOM 655 O O . LEU A 1 82 ? 9.898 -8.989 -4.918 1.00 92.19 82 LEU A O 1
ATOM 659 N N . ARG A 1 83 ? 10.188 -6.768 -4.871 1.00 89.88 83 ARG A N 1
ATOM 660 C CA . ARG A 1 83 ? 11.377 -6.779 -4.000 1.00 89.88 83 ARG A CA 1
ATOM 661 C C . ARG A 1 83 ? 11.229 -5.925 -2.759 1.00 89.88 83 ARG A C 1
ATOM 663 O O . ARG A 1 83 ? 11.938 -6.147 -1.783 1.00 89.88 83 ARG A O 1
ATOM 670 N N . GLN A 1 84 ? 10.367 -4.917 -2.808 1.00 91.31 84 GLN A N 1
ATOM 671 C CA . GLN A 1 84 ? 10.195 -3.991 -1.705 1.00 91.31 84 GLN A CA 1
ATOM 672 C C . GLN A 1 84 ? 8.734 -3.615 -1.560 1.00 91.31 84 GLN A C 1
ATOM 674 O O . GLN A 1 84 ? 8.076 -3.310 -2.552 1.00 91.31 84 GLN A O 1
ATOM 679 N N . ILE A 1 85 ? 8.295 -3.576 -0.308 1.00 92.94 85 ILE A N 1
ATOM 680 C CA . ILE A 1 85 ? 7.062 -2.947 0.143 1.00 92.94 85 ILE A CA 1
ATOM 681 C C . ILE A 1 85 ? 7.426 -1.717 0.982 1.00 92.94 85 ILE A C 1
ATOM 683 O O . ILE A 1 85 ? 8.439 -1.717 1.685 1.00 92.94 85 ILE A O 1
ATOM 687 N N . GLY A 1 86 ? 6.636 -0.655 0.889 1.00 93.94 86 GLY A N 1
ATOM 688 C CA . GLY A 1 86 ? 6.791 0.540 1.710 1.00 93.94 86 GLY A CA 1
ATOM 689 C C . GLY A 1 86 ? 5.442 1.130 2.085 1.00 93.94 86 GLY A C 1
ATOM 690 O O . GLY A 1 86 ? 4.534 1.160 1.262 1.00 93.94 86 GLY A O 1
ATOM 691 N N . LEU A 1 87 ? 5.331 1.621 3.315 1.00 95.12 87 LEU A N 1
ATOM 692 C CA . LEU A 1 87 ? 4.190 2.392 3.797 1.00 95.12 87 LEU A CA 1
ATOM 693 C C . LEU A 1 87 ? 4.652 3.824 4.037 1.00 95.12 87 LEU A C 1
ATOM 695 O O . LEU A 1 87 ? 5.735 4.046 4.579 1.00 95.12 87 LEU A O 1
ATOM 699 N N . MET A 1 88 ? 3.864 4.791 3.584 1.00 93.56 88 MET A N 1
ATOM 700 C CA . MET A 1 88 ? 4.193 6.206 3.712 1.00 93.56 88 MET A CA 1
ATOM 701 C C . MET A 1 88 ? 2.957 7.001 4.097 1.00 93.56 88 MET A C 1
ATOM 703 O O . MET A 1 88 ? 1.870 6.731 3.598 1.00 93.56 88 MET A O 1
ATOM 707 N N . VAL A 1 89 ? 3.133 8.009 4.943 1.00 91.50 89 VAL A N 1
ATOM 708 C CA . VAL A 1 89 ? 2.101 9.020 5.196 1.00 91.50 89 VAL A CA 1
ATOM 709 C C . VAL A 1 89 ? 1.806 9.754 3.884 1.00 91.50 89 VAL A C 1
ATOM 711 O O . VAL A 1 89 ? 2.732 10.069 3.124 1.00 91.50 89 VAL A O 1
ATOM 714 N N . ALA A 1 90 ? 0.530 9.974 3.567 1.00 85.94 90 ALA A N 1
ATOM 715 C CA . ALA A 1 90 ? 0.150 10.686 2.354 1.00 85.94 90 ALA A CA 1
ATOM 716 C C . ALA A 1 90 ? 0.157 12.211 2.545 1.00 85.94 90 ALA A C 1
ATOM 718 O O . ALA A 1 90 ? 0.102 12.726 3.655 1.00 85.94 90 ALA A O 1
ATOM 719 N N . ASP A 1 91 ? 0.234 12.920 1.416 1.00 72.25 91 ASP A N 1
ATOM 720 C CA . ASP A 1 91 ? -0.209 14.310 1.252 1.00 72.25 91 ASP A CA 1
ATOM 721 C C . ASP A 1 91 ? 0.327 15.335 2.264 1.00 72.25 91 ASP A C 1
ATOM 723 O O . ASP A 1 91 ? -0.379 16.252 2.661 1.00 72.25 91 ASP A O 1
ATOM 727 N N . GLY A 1 92 ? 1.605 15.208 2.640 1.00 70.44 92 GLY A N 1
ATOM 728 C CA . GLY A 1 92 ? 2.307 16.237 3.415 1.00 70.44 92 GLY A CA 1
ATOM 729 C C . GLY A 1 92 ? 1.674 16.517 4.777 1.00 70.44 92 GLY A C 1
ATOM 730 O O . GLY A 1 92 ? 1.762 17.638 5.260 1.00 70.44 92 GLY A O 1
ATOM 731 N N . GLN A 1 93 ? 1.008 15.522 5.367 1.00 71.56 93 GLN A N 1
ATOM 732 C CA . GLN A 1 93 ? 0.328 15.680 6.646 1.00 71.56 93 GLN A CA 1
ATOM 733 C C . GLN A 1 93 ? 1.329 16.050 7.743 1.00 71.56 93 GLN A C 1
ATOM 735 O O . GLN A 1 93 ? 2.174 15.242 8.137 1.00 71.56 93 GLN A O 1
ATOM 740 N N . GLU A 1 94 ? 1.217 17.278 8.239 1.00 80.19 94 GLU A N 1
ATOM 741 C CA . GLU A 1 94 ? 1.998 17.750 9.372 1.00 80.19 94 GLU A CA 1
ATOM 742 C C . GLU A 1 94 ? 1.458 17.180 10.695 1.00 80.19 94 GLU A C 1
ATOM 744 O O . GLU A 1 94 ? 0.287 16.801 10.842 1.00 80.19 94 GLU A O 1
ATOM 749 N N . GLY A 1 95 ? 2.344 17.097 11.683 1.00 87.44 95 GLY A N 1
ATOM 750 C CA . GLY A 1 95 ? 2.021 16.614 13.022 1.00 87.44 95 GLY A CA 1
ATOM 751 C C . GLY A 1 95 ? 2.043 15.086 13.184 1.00 87.44 95 GLY A C 1
ATOM 752 O O . GLY A 1 95 ? 2.410 14.358 12.258 1.00 87.44 95 GLY A O 1
ATOM 753 N N . PRO A 1 96 ? 1.685 14.600 14.387 1.00 90.00 96 PRO A N 1
ATOM 754 C CA . PRO A 1 96 ? 1.788 13.189 14.751 1.00 90.00 96 PRO A CA 1
ATOM 755 C C . PRO A 1 96 ? 0.966 12.288 13.832 1.00 90.00 96 PRO A C 1
ATOM 757 O O . PRO A 1 96 ? -0.137 12.655 13.431 1.00 90.00 96 PRO A O 1
ATOM 760 N N . PHE A 1 97 ? 1.493 11.099 13.545 1.00 92.38 97 PHE A N 1
ATOM 761 C CA . PHE A 1 97 ? 0.772 10.048 12.838 1.00 92.38 97 PHE A CA 1
ATOM 762 C C . PHE A 1 97 ? 0.983 8.696 13.520 1.00 92.38 97 PHE A C 1
ATOM 764 O O . PHE A 1 97 ? 2.045 8.450 14.099 1.00 92.38 97 PHE A O 1
ATOM 771 N N . ALA A 1 98 ? -0.005 7.813 13.412 1.00 94.19 98 ALA A N 1
ATOM 772 C CA . ALA A 1 98 ? 0.051 6.456 13.937 1.00 94.19 98 ALA A CA 1
ATOM 773 C C . ALA A 1 98 ? -0.603 5.474 12.960 1.00 94.19 98 ALA A C 1
ATOM 775 O O . ALA A 1 98 ? -1.766 5.617 12.589 1.00 94.19 98 ALA A O 1
ATOM 776 N N . LEU A 1 99 ? 0.164 4.461 12.556 1.00 96.12 99 LEU A N 1
ATOM 777 C CA . LEU A 1 99 ? -0.318 3.358 11.736 1.00 96.12 99 LEU A CA 1
ATOM 778 C C . LEU A 1 99 ? 0.206 2.046 12.307 1.00 96.12 99 LEU A C 1
ATOM 780 O O . LEU A 1 99 ? 1.391 1.736 12.178 1.00 96.12 99 LEU A O 1
ATOM 784 N N . ASP A 1 100 ? -0.696 1.259 12.871 1.00 97.69 100 ASP A N 1
ATOM 785 C CA . ASP A 1 100 ? -0.422 -0.117 13.244 1.00 97.69 100 ASP A CA 1
ATOM 786 C C . ASP A 1 100 ? -0.696 -1.034 12.055 1.00 97.69 100 ASP A C 1
ATOM 788 O O . ASP A 1 100 ? -1.743 -0.960 11.403 1.00 97.69 100 ASP A O 1
ATOM 792 N N . LEU A 1 101 ? 0.241 -1.943 11.799 1.00 97.56 101 LEU A N 1
ATOM 793 C CA . LEU A 1 101 ? 0.136 -2.965 10.767 1.00 97.56 101 LEU A CA 1
ATOM 794 C C . LEU A 1 101 ? 0.164 -4.343 11.423 1.00 97.56 101 LEU A C 1
ATOM 796 O O . LEU A 1 101 ? 1.173 -4.728 12.008 1.00 97.56 101 LEU A O 1
ATOM 800 N N . ALA A 1 102 ? -0.917 -5.108 11.278 1.00 98.06 102 ALA A N 1
ATOM 801 C CA . ALA A 1 102 ? -0.944 -6.496 11.729 1.00 98.06 102 ALA A CA 1
ATOM 802 C C . ALA A 1 102 ? -0.345 -7.426 10.668 1.00 98.06 102 ALA A C 1
ATOM 804 O O . ALA A 1 102 ? 0.501 -8.262 10.975 1.00 98.06 102 ALA A O 1
ATOM 805 N N . TRP A 1 103 ? -0.782 -7.291 9.413 1.00 97.88 103 TRP A N 1
ATOM 806 C CA . TRP A 1 103 ? -0.272 -8.090 8.301 1.00 97.88 103 TRP A CA 1
ATOM 807 C C . TRP A 1 103 ? -0.610 -7.480 6.940 1.00 97.88 103 TRP A C 1
ATOM 809 O O . TRP A 1 103 ? -1.522 -6.664 6.799 1.00 97.88 103 TRP A O 1
ATOM 819 N N . VAL A 1 104 ? 0.116 -7.948 5.924 1.00 96.62 104 VAL A N 1
ATOM 820 C CA . VAL A 1 104 ? -0.189 -7.759 4.502 1.00 96.62 104 VAL A CA 1
ATOM 821 C C . VAL A 1 104 ? -0.260 -9.139 3.860 1.00 96.62 104 VAL A C 1
ATOM 823 O O . VAL A 1 104 ? 0.627 -9.964 4.084 1.00 96.62 104 VAL A O 1
ATOM 826 N N . ARG A 1 105 ? -1.310 -9.410 3.083 1.00 97.06 105 AR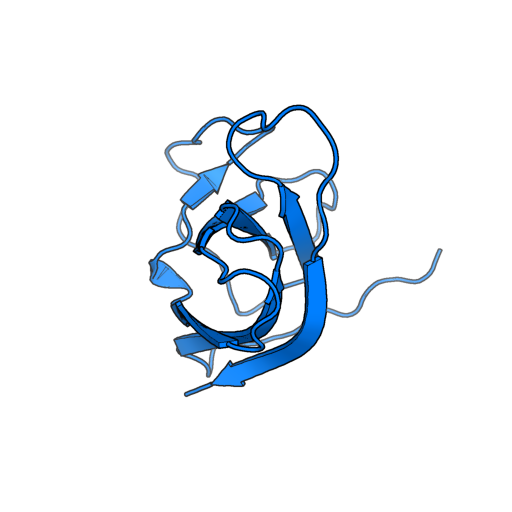G A N 1
ATOM 827 C CA . ARG A 1 105 ? -1.521 -10.700 2.407 1.00 97.06 105 ARG A CA 1
ATOM 828 C C . ARG A 1 105 ? -1.887 -10.485 0.952 1.00 97.06 105 ARG A C 1
ATOM 830 O O . ARG A 1 105 ? -2.631 -9.566 0.647 1.00 97.06 105 ARG A O 1
ATOM 837 N N . ALA A 1 106 ? -1.398 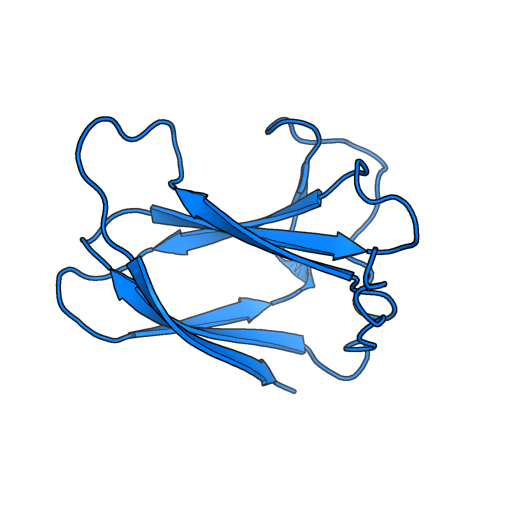-11.343 0.067 1.00 96.44 106 ALA A N 1
ATOM 838 C CA . ALA A 1 106 ? -1.871 -11.387 -1.312 1.00 96.44 106 ALA A CA 1
ATOM 839 C C . ALA A 1 106 ? -3.173 -12.203 -1.401 1.00 96.44 106 ALA A C 1
ATOM 841 O O . ALA A 1 106 ? -3.334 -13.169 -0.652 1.00 96.44 106 ALA A O 1
ATOM 842 N N . TYR A 1 107 ? -4.086 -11.835 -2.304 1.00 95.75 107 TYR A N 1
ATOM 843 C CA . TYR A 1 107 ? -5.364 -12.536 -2.510 1.00 95.75 107 TYR A CA 1
ATOM 844 C C . TYR A 1 107 ? -5.676 -12.740 -4.001 1.00 95.75 107 TYR A C 1
ATOM 846 O O . TYR A 1 107 ? -5.110 -12.065 -4.864 1.00 95.75 107 TYR A O 1
ATOM 854 N N . ARG A 1 108 ? -6.513 -13.736 -4.303 1.00 92.12 108 ARG A N 1
ATOM 855 C CA . ARG A 1 108 ? -6.852 -14.169 -5.667 1.00 92.12 108 ARG A CA 1
ATOM 856 C C . ARG A 1 108 ? -8.230 -13.709 -6.104 1.00 92.12 108 ARG A C 1
ATOM 858 O O . ARG A 1 108 ? -9.095 -13.451 -5.249 1.00 92.12 108 ARG A O 1
#